Protein AF-A0A558R054-F1 (afdb_monomer_lite)

Radius of gyration: 12.0 Å; chains: 1; bounding box: 28×21×28 Å

InterPro domains:
  IPR001130 3'-5' ssDNA/RNA exonuclease TatD-like [PF01026] (1-56)
  IPR032466 Metal-dependent hydrolase [SSF51556] (1-56)

Sequence (58 aa):
MPRDRILTETDGPFTQTESRPSFPCDVSATVETLASLAGTDSPTMARQITSNLRALVG

Structure (mmCIF, N/CA/C/O backbone):
data_AF-A0A558R054-F1
#
_entry.id   AF-A0A558R054-F1
#
loop_
_atom_site.group_PDB
_atom_site.id
_atom_site.type_symbol
_atom_site.label_atom_id
_atom_site.label_alt_id
_atom_site.label_comp_id
_atom_site.label_asym_id
_atom_site.label_entity_id
_atom_site.label_seq_id
_atom_site.pdbx_PDB_ins_code
_atom_site.Cartn_x
_atom_site.Cartn_y
_atom_site.Cartn_z
_atom_site.occupancy
_atom_site.B_iso_or_equiv
_atom_site.auth_seq_id
_atom_site.auth_comp_id
_atom_site.auth_asym_id
_atom_site.auth_atom_id
_atom_site.pdbx_PDB_model_num
ATOM 1 N N . MET A 1 1 ? -5.385 12.711 2.728 1.00 80.25 1 MET A N 1
ATOM 2 C CA . MET A 1 1 ? -6.330 11.572 2.662 1.00 80.25 1 MET A CA 1
ATOM 3 C C . MET A 1 1 ? -6.600 11.056 4.071 1.00 80.25 1 MET A C 1
ATOM 5 O O . MET A 1 1 ? -5.694 11.174 4.893 1.00 80.25 1 MET A O 1
ATOM 9 N N . PRO A 1 2 ? -7.799 10.523 4.369 1.00 92.88 2 PRO A N 1
ATOM 10 C CA . PRO A 1 2 ? -8.084 9.877 5.652 1.00 92.88 2 PRO A CA 1
ATOM 11 C C . PRO A 1 2 ? -7.153 8.681 5.869 1.00 92.88 2 PRO A C 1
ATOM 13 O O . PRO A 1 2 ? -7.065 7.805 5.011 1.00 92.88 2 PRO A O 1
ATOM 16 N N . ARG A 1 3 ? -6.416 8.667 6.985 1.00 93.19 3 ARG A N 1
ATOM 17 C CA . ARG A 1 3 ? -5.383 7.647 7.250 1.00 93.19 3 ARG A CA 1
ATOM 18 C C . ARG A 1 3 ? -5.952 6.243 7.415 1.00 93.19 3 ARG A C 1
ATOM 20 O O . ARG A 1 3 ? -5.261 5.281 7.111 1.00 93.19 3 ARG A O 1
ATOM 27 N N . ASP A 1 4 ? -7.192 6.143 7.867 1.00 95.50 4 ASP A N 1
ATOM 28 C CA . ASP A 1 4 ? -7.963 4.917 8.077 1.00 95.50 4 ASP A CA 1
ATOM 29 C C . ASP A 1 4 ? -8.478 4.282 6.772 1.00 95.50 4 ASP A C 1
ATOM 31 O O . ASP A 1 4 ? -9.058 3.201 6.789 1.00 95.50 4 ASP A O 1
ATOM 35 N N . ARG A 1 5 ? -8.260 4.943 5.627 1.00 96.06 5 ARG A N 1
ATOM 36 C CA . ARG A 1 5 ? -8.699 4.474 4.303 1.00 96.06 5 ARG A CA 1
ATOM 37 C C . ARG A 1 5 ? -7.557 4.269 3.308 1.00 96.06 5 ARG A C 1
ATOM 39 O O . ARG A 1 5 ? -7.811 4.078 2.124 1.00 96.06 5 ARG A O 1
ATOM 46 N N . ILE A 1 6 ? -6.307 4.338 3.764 1.00 97.00 6 ILE A N 1
ATOM 47 C CA . ILE A 1 6 ? -5.128 4.147 2.908 1.00 97.00 6 ILE A CA 1
ATOM 48 C C . ILE A 1 6 ? -4.746 2.664 2.880 1.00 97.00 6 ILE A C 1
ATOM 50 O O . ILE A 1 6 ? -4.578 2.046 3.932 1.00 97.00 6 ILE A O 1
ATOM 54 N N . LEU A 1 7 ? -4.559 2.131 1.674 1.00 97.50 7 LEU A N 1
ATOM 55 C CA . LEU A 1 7 ? -3.923 0.846 1.392 1.00 97.50 7 LEU A CA 1
ATOM 56 C C . LEU A 1 7 ? -2.729 1.074 0.461 1.00 97.50 7 LEU A C 1
ATOM 58 O O . LEU A 1 7 ? -2.595 2.143 -0.135 1.00 97.50 7 LEU A O 1
ATOM 62 N N . THR A 1 8 ? -1.857 0.078 0.358 1.00 97.44 8 THR A N 1
ATOM 63 C CA . THR A 1 8 ? -0.672 0.121 -0.502 1.00 97.44 8 THR A CA 1
ATOM 64 C C . THR A 1 8 ? -0.644 -1.091 -1.410 1.00 97.44 8 THR A C 1
ATOM 66 O O . THR A 1 8 ? -0.874 -2.210 -0.955 1.00 97.44 8 THR A O 1
ATOM 69 N N . GLU A 1 9 ? -0.277 -0.869 -2.660 1.00 97.56 9 GLU A N 1
ATOM 70 C CA . GLU A 1 9 ? 0.019 -1.901 -3.643 1.00 97.56 9 GLU A CA 1
ATOM 71 C C . GLU A 1 9 ? 1.244 -1.476 -4.446 1.00 97.56 9 GLU A C 1
ATOM 73 O O . GLU A 1 9 ? 1.585 -0.291 -4.483 1.00 97.56 9 GLU A O 1
ATOM 78 N N . THR A 1 10 ? 1.921 -2.438 -5.068 1.00 96.38 10 THR A N 1
ATOM 79 C CA . THR A 1 10 ? 2.979 -2.112 -6.023 1.00 96.38 10 THR A CA 1
ATOM 80 C C . THR A 1 10 ? 2.432 -1.899 -7.420 1.00 96.38 10 THR A C 1
ATOM 82 O O . THR A 1 10 ? 2.996 -1.085 -8.127 1.00 96.38 10 THR A O 1
ATOM 85 N N . ASP A 1 11 ? 1.360 -2.590 -7.817 1.00 95.75 11 ASP A N 1
ATOM 86 C CA . ASP A 1 11 ? 0.882 -2.665 -9.209 1.00 95.75 11 ASP A CA 1
ATOM 87 C C . ASP A 1 11 ? 1.957 -3.201 -10.191 1.00 95.75 11 ASP A C 1
ATOM 89 O O . ASP A 1 11 ? 2.069 -2.836 -11.362 1.00 95.75 11 ASP A O 1
ATOM 93 N N . GLY A 1 12 ? 2.809 -4.102 -9.688 1.00 93.50 12 GLY A N 1
ATOM 94 C CA . GLY A 1 12 ? 3.752 -4.859 -10.507 1.00 93.50 12 GLY A CA 1
ATOM 95 C C . GLY A 1 12 ? 3.042 -5.917 -11.368 1.00 93.50 12 GLY A C 1
ATOM 96 O O . GLY A 1 12 ? 2.068 -6.517 -10.910 1.00 93.50 12 GLY A O 1
ATOM 97 N N . PRO A 1 13 ? 3.531 -6.209 -12.590 1.00 94.56 13 PRO A N 1
ATOM 98 C CA . PRO A 1 13 ? 4.789 -5.750 -13.190 1.00 94.56 13 PRO A CA 1
ATOM 99 C C . PRO A 1 13 ? 4.674 -4.439 -13.998 1.00 94.56 13 PRO A C 1
ATOM 101 O O . PRO A 1 13 ? 5.564 -4.152 -14.799 1.00 94.56 13 PRO A O 1
ATOM 104 N N . PHE A 1 14 ? 3.588 -3.672 -13.860 1.00 96.06 14 PHE A N 1
ATOM 105 C CA . PHE A 1 14 ? 3.360 -2.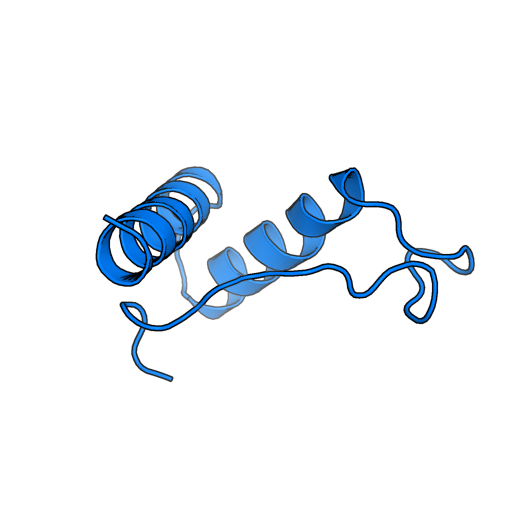462 -14.660 1.00 96.06 14 PHE A CA 1
ATOM 106 C C . PHE A 1 14 ? 4.137 -1.254 -14.135 1.00 96.06 14 PHE A C 1
ATOM 108 O O . PHE A 1 14 ? 4.663 -0.461 -14.918 1.00 96.06 14 PHE A O 1
ATOM 115 N N . THR A 1 15 ? 4.247 -1.132 -12.817 1.00 95.75 15 THR A N 1
ATOM 116 C CA . THR A 1 15 ? 5.092 -0.135 -12.155 1.00 95.75 15 THR A CA 1
ATOM 117 C C . THR A 1 15 ? 6.545 -0.595 -12.055 1.00 95.75 15 THR A C 1
ATOM 119 O O . THR A 1 15 ? 6.880 -1.765 -12.273 1.00 95.75 15 THR A O 1
ATOM 122 N N . GLN A 1 16 ? 7.432 0.352 -11.738 1.00 95.44 16 GLN A N 1
ATOM 123 C CA . GLN A 1 16 ? 8.860 0.099 -11.608 1.00 95.44 16 GLN A CA 1
ATOM 124 C C . GLN A 1 16 ? 9.419 0.604 -10.281 1.00 95.44 16 GLN A C 1
ATOM 126 O O . GLN A 1 16 ? 9.075 1.685 -9.804 1.00 95.44 16 GLN A O 1
ATOM 131 N N . THR A 1 17 ? 10.372 -0.155 -9.750 1.00 93.00 17 THR A N 1
ATOM 132 C CA . THR A 1 17 ? 11.230 0.216 -8.625 1.00 93.00 17 THR A CA 1
ATOM 133 C C . THR A 1 17 ? 12.668 0.128 -9.120 1.00 93.00 17 THR A C 1
ATOM 135 O O . THR A 1 17 ? 13.053 -0.893 -9.679 1.00 93.00 17 THR A O 1
ATOM 138 N N . GLU A 1 18 ? 13.456 1.195 -8.975 1.00 89.06 18 GLU A N 1
ATOM 139 C CA . GLU A 1 18 ? 14.876 1.216 -9.381 1.00 89.06 18 GLU A CA 1
ATOM 140 C C . GLU A 1 18 ? 15.134 0.717 -10.823 1.00 89.06 18 GLU A C 1
ATOM 142 O O . GLU A 1 18 ? 16.105 0.019 -11.101 1.00 89.06 18 GLU A O 1
ATOM 147 N N . SER A 1 19 ? 14.274 1.102 -11.772 1.00 92.50 19 SER A N 1
ATOM 148 C CA . SER A 1 19 ? 14.372 0.740 -13.203 1.00 92.50 19 SER A CA 1
ATOM 149 C C . SER A 1 19 ? 14.127 -0.737 -13.544 1.00 92.50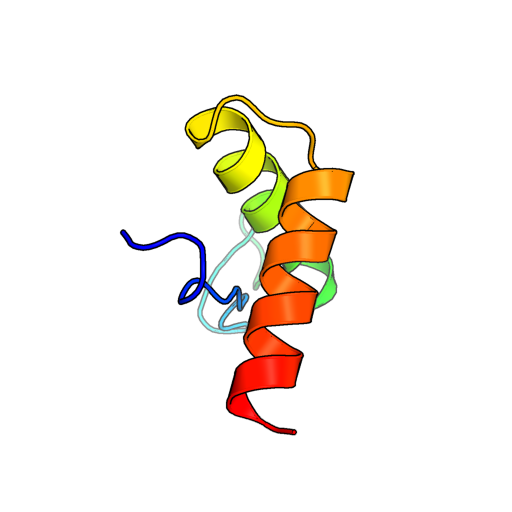 19 SER A C 1
ATOM 151 O O . SER A 1 19 ? 14.414 -1.168 -14.661 1.00 92.50 19 SER A O 1
ATOM 153 N N . ARG A 1 20 ? 13.561 -1.520 -12.622 1.00 95.81 20 ARG A N 1
ATOM 154 C CA . ARG A 1 20 ? 13.022 -2.862 -12.895 1.00 95.81 20 ARG A CA 1
ATOM 155 C C . ARG A 1 20 ? 11.525 -2.907 -12.583 1.00 95.81 20 ARG A C 1
ATOM 157 O O . ARG A 1 20 ? 11.073 -2.103 -11.769 1.00 95.81 20 ARG A O 1
ATOM 164 N N . PRO A 1 21 ? 10.754 -3.844 -13.164 1.00 97.12 21 PRO A N 1
ATOM 165 C CA . PRO A 1 21 ? 9.387 -4.093 -12.721 1.00 97.12 21 PRO A CA 1
ATOM 166 C C . PRO A 1 21 ? 9.324 -4.277 -11.202 1.00 97.12 21 PRO A C 1
ATOM 168 O O . PRO A 1 21 ? 10.208 -4.909 -10.607 1.00 97.12 21 PRO A O 1
ATOM 171 N N . SER A 1 22 ? 8.301 -3.702 -10.577 1.00 96.69 22 SER A N 1
ATOM 172 C CA . SER A 1 22 ? 8.087 -3.846 -9.141 1.00 96.69 22 SER A CA 1
ATOM 173 C C . SER A 1 22 ? 7.601 -5.257 -8.799 1.00 96.69 22 SER A C 1
ATOM 175 O O . SER A 1 22 ? 6.811 -5.866 -9.522 1.00 96.69 22 SER A O 1
ATOM 177 N N . PHE A 1 23 ? 8.055 -5.771 -7.663 1.00 96.50 23 PHE A N 1
ATOM 178 C CA . PHE A 1 23 ? 7.629 -7.021 -7.044 1.00 96.50 23 PHE A CA 1
ATOM 179 C C . PHE A 1 23 ? 6.857 -6.722 -5.757 1.00 96.50 23 PHE A C 1
ATOM 181 O O . PHE A 1 23 ? 7.049 -5.659 -5.171 1.00 96.50 23 PHE A O 1
ATOM 188 N N . PRO A 1 24 ? 6.024 -7.647 -5.247 1.00 95.94 24 PRO A N 1
ATOM 189 C CA . PRO A 1 24 ? 5.255 -7.418 -4.021 1.00 95.94 24 PRO A CA 1
ATOM 190 C C . PRO A 1 24 ? 6.090 -6.959 -2.814 1.00 95.94 24 PRO A C 1
ATOM 192 O O . PRO A 1 24 ? 5.610 -6.177 -1.999 1.00 95.94 24 PRO A O 1
ATOM 195 N N . CYS A 1 25 ? 7.348 -7.401 -2.708 1.00 95.31 25 CYS A N 1
ATOM 196 C CA . CYS A 1 25 ? 8.251 -6.986 -1.633 1.00 95.31 25 CYS A CA 1
ATOM 197 C C . CYS A 1 25 ? 8.622 -5.495 -1.671 1.00 95.31 25 CYS A C 1
ATOM 199 O O . CYS A 1 25 ? 8.990 -4.954 -0.634 1.00 95.31 25 CYS A O 1
ATOM 201 N N . ASP A 1 26 ? 8.489 -4.822 -2.818 1.00 96.81 26 ASP A N 1
ATOM 202 C CA . ASP A 1 26 ? 8.860 -3.410 -2.978 1.00 96.81 26 ASP A CA 1
ATOM 203 C C . ASP A 1 26 ? 7.856 -2.445 -2.340 1.00 96.81 26 ASP A C 1
ATOM 205 O O . ASP A 1 26 ? 8.137 -1.255 -2.205 1.00 96.81 26 ASP A O 1
ATOM 209 N N . VAL A 1 27 ? 6.694 -2.942 -1.898 1.00 97.19 27 VAL A N 1
ATOM 210 C CA . VAL A 1 27 ? 5.676 -2.122 -1.224 1.00 97.19 27 VAL A CA 1
ATOM 211 C C . VAL A 1 27 ? 6.201 -1.488 0.072 1.00 97.19 27 VAL A C 1
ATOM 213 O O . VAL A 1 27 ? 5.668 -0.475 0.527 1.00 97.19 27 VAL A O 1
ATOM 216 N N . SER A 1 28 ? 7.267 -2.043 0.664 1.00 97.00 28 SER A N 1
ATOM 217 C CA . SER A 1 28 ? 7.924 -1.487 1.853 1.00 97.00 28 SER A CA 1
ATOM 218 C C . SER A 1 28 ? 8.404 -0.050 1.635 1.00 97.00 28 SER A C 1
ATOM 220 O O . SER A 1 28 ? 8.202 0.790 2.511 1.00 97.00 28 SER A O 1
ATOM 222 N N . ALA A 1 29 ? 8.933 0.271 0.450 1.00 96.62 29 ALA A N 1
ATOM 223 C CA . ALA A 1 29 ? 9.379 1.622 0.113 1.00 96.62 29 ALA A CA 1
ATOM 224 C C . ALA A 1 29 ? 8.212 2.628 0.113 1.00 96.62 29 ALA A C 1
ATOM 226 O O . ALA A 1 29 ? 8.351 3.773 0.557 1.00 96.62 29 ALA A O 1
ATOM 227 N N . THR A 1 30 ? 7.023 2.196 -0.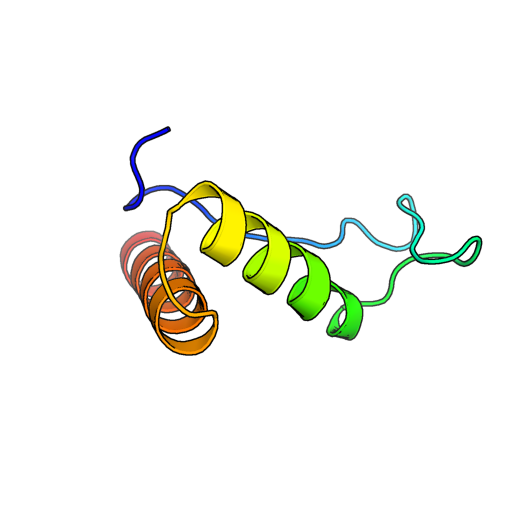320 1.00 97.25 30 THR A N 1
ATOM 228 C CA . THR A 1 30 ? 5.798 3.003 -0.247 1.00 97.25 30 THR A CA 1
ATOM 229 C C . THR A 1 30 ? 5.392 3.253 1.204 1.00 97.25 30 THR A C 1
ATOM 231 O O . THR A 1 30 ? 5.033 4.378 1.551 1.00 97.25 30 THR A O 1
ATOM 234 N N . VAL A 1 31 ? 5.490 2.242 2.074 1.00 98.06 31 VAL A N 1
ATOM 235 C CA . VAL A 1 31 ? 5.196 2.382 3.512 1.00 98.06 31 VAL A CA 1
ATOM 236 C C . VAL A 1 31 ? 6.150 3.375 4.178 1.00 98.06 31 VAL A C 1
ATOM 238 O O . VAL A 1 31 ? 5.694 4.242 4.924 1.00 98.06 31 VAL A O 1
ATOM 241 N N . GLU A 1 32 ? 7.449 3.295 3.890 1.00 98.25 32 GLU A N 1
ATOM 242 C CA . GLU A 1 32 ? 8.461 4.225 4.410 1.00 98.25 32 GLU A CA 1
ATOM 243 C C . GLU A 1 32 ? 8.205 5.664 3.946 1.00 98.25 32 GLU A C 1
ATOM 245 O O . GLU A 1 32 ? 8.214 6.599 4.751 1.00 98.25 32 GLU A O 1
ATOM 250 N N . THR A 1 33 ? 7.886 5.838 2.663 1.00 97.62 33 THR A N 1
ATOM 251 C CA . THR A 1 33 ? 7.550 7.148 2.092 1.00 97.62 33 THR A CA 1
ATOM 252 C C . THR A 1 33 ? 6.300 7.733 2.750 1.00 97.62 33 THR A C 1
ATOM 254 O O . THR A 1 33 ? 6.292 8.896 3.157 1.00 97.62 33 THR A O 1
ATOM 257 N N . LEU A 1 34 ? 5.246 6.927 2.918 1.00 97.69 34 LEU A N 1
ATOM 258 C CA . LEU A 1 34 ? 4.024 7.349 3.603 1.00 97.69 34 LEU A CA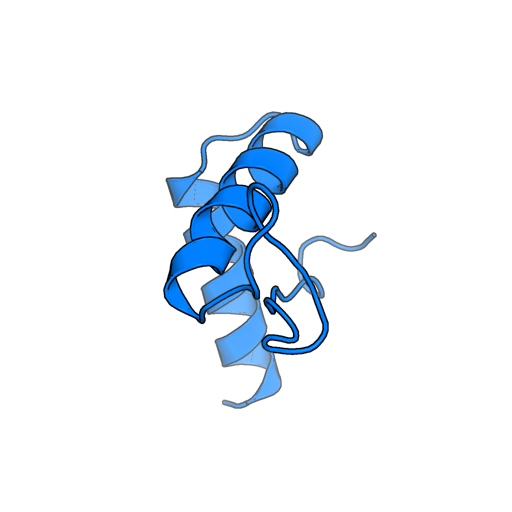 1
ATOM 259 C C . LEU A 1 34 ? 4.292 7.719 5.061 1.00 97.69 34 LEU A C 1
ATOM 261 O O . LEU A 1 34 ? 3.754 8.720 5.530 1.00 97.69 34 LEU A O 1
ATOM 265 N N . ALA A 1 35 ? 5.115 6.946 5.773 1.00 98.12 35 ALA A N 1
ATOM 266 C CA . ALA A 1 35 ? 5.482 7.226 7.157 1.00 98.12 35 ALA A CA 1
ATOM 267 C C . ALA A 1 35 ? 6.201 8.578 7.286 1.00 98.12 35 ALA A C 1
ATOM 269 O O . ALA A 1 35 ? 5.809 9.404 8.113 1.00 98.12 35 ALA A O 1
ATOM 270 N N . SER A 1 36 ? 7.166 8.842 6.398 1.00 98.12 36 SER A N 1
ATOM 271 C CA . SER A 1 36 ? 7.880 10.120 6.317 1.00 98.12 36 SER A CA 1
ATOM 272 C C . SER A 1 36 ? 6.929 11.296 6.065 1.00 98.12 36 SER A C 1
ATOM 274 O O . SER A 1 36 ? 6.908 12.249 6.845 1.00 98.12 36 SER A O 1
ATOM 276 N N . LEU A 1 37 ? 6.057 11.195 5.053 1.00 97.19 37 LEU A N 1
ATOM 277 C CA . LEU A 1 37 ? 5.045 12.218 4.744 1.00 97.19 37 LEU A CA 1
ATOM 278 C C . LEU A 1 37 ? 4.060 12.448 5.899 1.00 97.19 37 LEU A C 1
ATOM 280 O O . LEU A 1 37 ? 3.532 13.544 6.081 1.00 97.19 37 LEU A O 1
ATOM 284 N N . ALA A 1 38 ? 3.793 11.403 6.675 1.00 95.56 38 ALA A N 1
ATOM 285 C CA . ALA A 1 38 ? 2.898 11.415 7.819 1.00 95.56 38 ALA A CA 1
ATOM 286 C C . ALA A 1 38 ? 3.568 11.872 9.130 1.00 95.56 38 ALA A C 1
ATOM 288 O O . ALA A 1 38 ? 2.858 12.011 10.132 1.00 95.56 38 ALA A O 1
ATOM 289 N N . GLY A 1 39 ? 4.888 12.082 9.158 1.00 97.50 39 GLY A N 1
ATOM 290 C CA . GLY A 1 39 ? 5.628 12.398 10.383 1.00 97.50 39 GLY A CA 1
ATOM 291 C C . GLY A 1 39 ? 5.561 11.284 11.436 1.00 97.50 39 GLY A C 1
ATOM 292 O O . GLY A 1 39 ? 5.444 11.567 12.625 1.00 97.50 39 GLY A O 1
ATOM 293 N N . THR A 1 40 ? 5.559 10.018 11.008 1.00 97.44 40 THR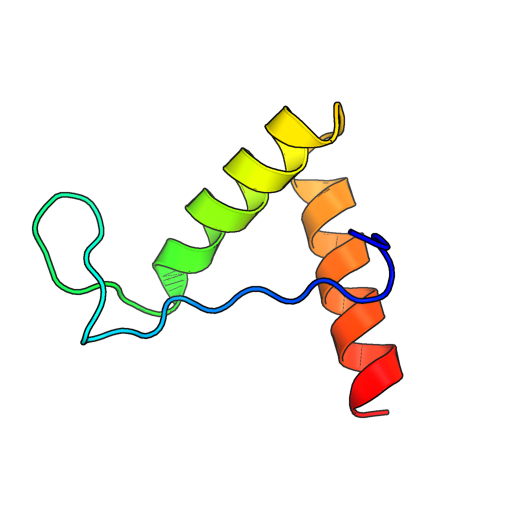 A N 1
ATOM 294 C CA . THR A 1 40 ? 5.526 8.835 11.885 1.00 97.44 40 THR A CA 1
ATOM 295 C C . THR A 1 40 ? 6.589 7.815 11.470 1.00 97.44 40 THR A C 1
ATOM 297 O O . THR A 1 40 ? 7.262 7.991 10.458 1.00 97.44 40 THR A O 1
ATOM 300 N N . ASP A 1 41 ? 6.759 6.750 12.251 1.00 98.31 41 ASP A N 1
ATOM 301 C CA . ASP A 1 41 ? 7.671 5.654 11.928 1.00 98.31 41 ASP A CA 1
ATOM 302 C C . ASP A 1 41 ? 7.016 4.594 11.019 1.00 98.31 41 ASP A C 1
ATOM 304 O O . ASP A 1 41 ? 5.794 4.395 11.021 1.00 98.31 41 ASP A O 1
ATOM 308 N N . SER A 1 42 ? 7.838 3.892 10.233 1.00 98.12 42 SER A N 1
ATOM 309 C CA . SER A 1 42 ? 7.375 2.864 9.292 1.00 98.12 42 SER A CA 1
ATOM 310 C C . SER A 1 42 ? 6.597 1.722 9.964 1.00 98.12 42 SER A C 1
ATOM 312 O O . SER A 1 42 ? 5.554 1.347 9.427 1.00 98.12 42 SER A O 1
ATOM 314 N N . PRO A 1 43 ? 6.997 1.184 11.139 1.00 98.44 43 PRO A N 1
ATOM 315 C CA . PRO A 1 43 ? 6.191 0.192 11.857 1.00 98.44 43 PRO A CA 1
ATOM 316 C C . PRO A 1 43 ? 4.776 0.672 12.210 1.00 98.44 43 PRO A C 1
ATOM 318 O O . PRO A 1 43 ? 3.817 -0.095 12.110 1.00 98.44 43 PRO A O 1
ATOM 321 N N . THR A 1 44 ? 4.623 1.930 12.619 1.00 98.38 44 THR A N 1
ATOM 322 C CA . THR A 1 44 ? 3.329 2.543 12.932 1.00 98.38 44 THR A CA 1
ATOM 323 C C . THR A 1 44 ? 2.482 2.687 11.675 1.00 98.38 44 THR A C 1
ATOM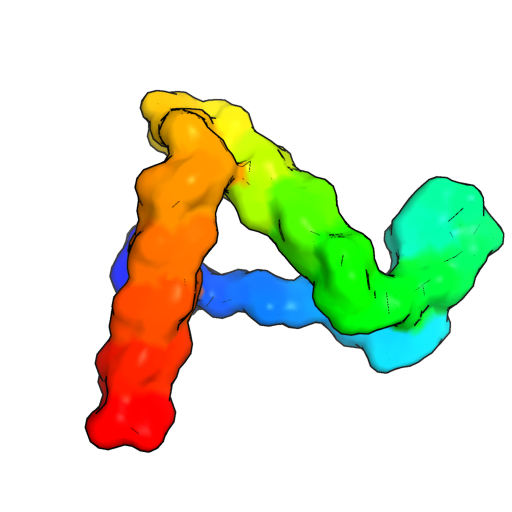 325 O O . THR A 1 44 ? 1.312 2.302 11.688 1.00 98.38 44 THR A O 1
ATOM 328 N N . MET A 1 45 ? 3.075 3.144 10.569 1.00 98.38 45 MET A N 1
ATOM 329 C CA . MET A 1 45 ? 2.386 3.214 9.279 1.00 98.38 45 MET A CA 1
ATOM 330 C C . MET A 1 45 ? 1.959 1.825 8.776 1.00 98.38 45 MET A C 1
ATOM 332 O O . MET A 1 45 ? 0.811 1.643 8.374 1.00 98.38 45 MET A O 1
ATOM 336 N N . ALA A 1 46 ? 2.830 0.818 8.877 1.00 98.25 46 ALA A N 1
ATOM 337 C CA . ALA A 1 46 ? 2.523 -0.560 8.494 1.00 98.25 46 ALA A CA 1
ATOM 338 C C . ALA A 1 46 ? 1.350 -1.134 9.307 1.00 98.25 46 ALA A C 1
ATOM 340 O O . ALA A 1 46 ? 0.435 -1.744 8.743 1.00 98.25 46 ALA A O 1
ATOM 341 N N . ARG A 1 47 ? 1.331 -0.897 10.628 1.00 98.44 47 ARG A N 1
ATOM 342 C CA . ARG A 1 47 ? 0.208 -1.285 11.498 1.00 98.44 47 ARG A CA 1
ATOM 343 C C . ARG A 1 47 ? -1.090 -0.603 11.081 1.00 98.44 47 ARG A C 1
ATOM 345 O O . ARG A 1 47 ? -2.114 -1.279 11.012 1.00 98.44 47 ARG A O 1
ATOM 352 N N . GLN A 1 48 ? -1.048 0.694 10.776 1.00 98.31 48 GLN A N 1
ATOM 353 C CA . GLN A 1 48 ? -2.221 1.431 10.309 1.00 98.31 48 GLN A CA 1
ATOM 354 C C . GLN A 1 48 ? -2.768 0.835 9.006 1.00 98.31 48 GLN A C 1
ATOM 356 O O . GLN A 1 48 ? -3.945 0.498 8.948 1.00 98.31 48 GLN A O 1
ATOM 361 N N . ILE A 1 49 ? -1.921 0.633 7.993 1.00 98.25 49 ILE A N 1
ATOM 362 C CA . ILE A 1 49 ? -2.327 0.075 6.692 1.00 98.25 49 ILE A CA 1
ATOM 363 C C . ILE A 1 49 ? -2.910 -1.337 6.852 1.00 98.25 49 ILE A C 1
ATOM 365 O O . ILE A 1 49 ? -3.962 -1.645 6.296 1.00 98.25 49 ILE A O 1
ATOM 369 N N . THR A 1 50 ? -2.282 -2.185 7.672 1.00 97.88 50 THR A N 1
ATOM 370 C CA . THR A 1 50 ? -2.781 -3.547 7.933 1.00 97.88 50 THR A CA 1
ATOM 371 C C . THR A 1 50 ? -4.119 -3.525 8.680 1.00 97.88 50 THR A C 1
ATOM 373 O O . THR A 1 50 ? -5.003 -4.337 8.404 1.00 97.88 50 THR A O 1
ATOM 376 N N . SER A 1 51 ? -4.298 -2.578 9.608 1.00 98.12 51 SER A N 1
ATOM 377 C CA . SER A 1 51 ? -5.574 -2.359 10.295 1.00 98.12 51 SER A CA 1
ATOM 378 C C . SER A 1 51 ? -6.667 -1.912 9.325 1.00 98.12 51 SER A C 1
ATOM 380 O O . SER A 1 51 ? -7.791 -2.397 9.423 1.00 98.12 51 SER A O 1
ATOM 382 N N . ASN A 1 52 ? -6.340 -1.033 8.374 1.00 98.06 52 ASN A N 1
ATOM 383 C CA . ASN A 1 52 ? -7.274 -0.586 7.341 1.00 98.06 52 ASN A CA 1
ATOM 384 C C . ASN A 1 52 ? -7.706 -1.755 6.454 1.00 98.06 52 ASN A C 1
ATOM 386 O O . ASN A 1 52 ? -8.895 -1.917 6.195 1.00 98.06 52 ASN A O 1
ATOM 390 N N . LEU A 1 53 ? -6.756 -2.605 6.040 1.00 98.06 53 LEU A N 1
ATOM 391 C CA . LEU A 1 53 ? -7.061 -3.798 5.252 1.00 98.06 53 LEU A CA 1
ATOM 392 C C . LEU A 1 53 ? -8.022 -4.713 6.011 1.00 98.06 53 LEU A C 1
ATOM 394 O O . LEU A 1 53 ? -9.048 -5.096 5.461 1.00 98.06 53 LEU A O 1
ATOM 398 N N . ARG A 1 54 ? -7.733 -5.007 7.286 1.00 97.81 54 ARG A N 1
ATOM 399 C CA . ARG A 1 54 ? -8.614 -5.825 8.134 1.00 97.81 54 ARG A CA 1
ATOM 400 C C . ARG A 1 54 ? -10.012 -5.223 8.263 1.00 97.81 54 ARG A C 1
ATOM 402 O O . ARG A 1 54 ? -10.972 -5.972 8.228 1.00 97.81 54 ARG A O 1
ATOM 409 N N . ALA A 1 55 ? -10.130 -3.907 8.414 1.00 97.44 55 ALA A N 1
ATOM 410 C CA . ALA A 1 55 ? -11.431 -3.245 8.492 1.00 97.44 55 ALA A CA 1
ATOM 411 C C . ALA A 1 55 ? -12.207 -3.283 7.163 1.00 97.44 55 ALA A C 1
ATOM 413 O O . ALA A 1 55 ? -13.430 -3.208 7.175 1.00 97.44 55 ALA A O 1
ATOM 414 N N . LEU A 1 56 ? -11.507 -3.382 6.028 1.00 96.94 56 LEU A N 1
ATOM 415 C CA . LEU A 1 56 ? -12.119 -3.454 4.704 1.00 96.94 56 LEU A CA 1
ATOM 416 C C . LEU A 1 56 ? -12.599 -4.868 4.343 1.00 96.94 56 LEU A C 1
ATOM 418 O O . LEU A 1 56 ? -13.624 -4.998 3.680 1.00 96.94 56 LEU A O 1
ATOM 422 N N . VAL A 1 57 ? -11.841 -5.904 4.723 1.00 96.75 57 VAL A N 1
ATOM 423 C CA . VAL A 1 57 ? -12.086 -7.297 4.288 1.00 96.75 57 VAL A CA 1
ATOM 424 C C . VAL A 1 57 ? -12.563 -8.240 5.398 1.00 96.75 57 VAL A C 1
ATOM 426 O O . VAL A 1 57 ? -12.799 -9.413 5.118 1.00 96.75 57 VAL A O 1
ATOM 429 N N . GLY A 1 58 ? -12.633 -7.760 6.643 1.00 77.19 58 GLY A N 1
ATOM 430 C CA . GLY A 1 58 ? -13.027 -8.523 7.833 1.00 77.19 58 GLY A CA 1
ATOM 431 C C . GLY A 1 58 ? -14.525 -8.547 8.081 1.00 77.19 58 GLY A C 1
ATOM 432 O O . GLY A 1 58 ? -15.162 -7.481 7.937 1.00 77.19 58 GLY A O 1
#

Foldseek 3Di:
DPLLQDAFAQPPQVHDDPPHRDDRVCSLVVLCVVCVVVVHHSVVSVVSNVNSVVVVPD

pLDDT: mean 96.04, std 3.75, range [77.19, 98.44]

Secondary structure (DSSP, 8-state):
--GGG------TTTSEETTEE--GGGHHHHHHHHHHHTTS-HHHHHHHHHHHHHHHH-

Organism: NCBI:txid2529389